Protein AF-A0A812KPC7-F1 (afdb_monomer)

Radius of gyration: 20.03 Å; Cα contacts (8 Å, |Δi|>4): 139; chains: 1; bounding box: 56×41×48 Å

Solvent-accessible surface area (backbone atoms only — not comparable to full-atom values): 9304 Å² total; per-residue (Å²): 137,84,85,84,69,85,77,72,77,84,73,72,79,75,63,87,73,66,75,51,83,83,71,68,75,53,58,60,81,48,76,40,66,48,79,40,42,27,56,45,68,81,35,67,67,56,50,51,46,54,54,48,45,52,60,53,24,45,86,30,44,75,42,75,49,75,43,73,35,29,23,89,50,65,84,40,69,61,69,77,78,46,60,67,71,58,33,41,74,69,65,49,38,41,86,38,57,67,67,62,53,47,52,53,51,50,53,51,49,50,55,44,52,60,48,51,68,34,69,74,44,38,54,50,41,49,55,46,53,55,50,48,37,73,76,39,60,79,72,40,69,72,58,65,56,50,58,56,52,54,52,51,66,72,75,107

Mean predicted aligned error: 10.65 Å

Organism: Symbiodinium pilosum (NCBI:txid2952)

Nearest PDB structures (foldseek):
  5i9i-assembly2_B  TM=6.664E-01  e=1.177E-01  Homo sapiens
  1xtj-assembly1_A  TM=4.774E-01  e=4.641E+00  Homo sapiens
  8enk-assembly1_A  TM=4.711E-01  e=7.704E+00  Homo sapiens

Structure (mmCIF, N/CA/C/O backbone):
data_AF-A0A812KPC7-F1
#
_entry.id   AF-A0A812KPC7-F1
#
loop_
_atom_site.group_PDB
_atom_site.id
_atom_site.type_symbol
_atom_site.label_atom_id
_atom_site.label_alt_id
_atom_site.label_comp_id
_atom_site.label_asym_id
_atom_site.label_entity_id
_atom_site.label_seq_id
_atom_site.pdbx_PDB_ins_code
_atom_site.Cartn_x
_atom_site.Cartn_y
_atom_site.Cartn_z
_atom_site.occupancy
_atom_site.B_iso_or_equiv
_atom_site.auth_seq_id
_atom_site.auth_comp_id
_atom_site.auth_asym_id
_atom_site.auth_atom_id
_atom_site.pdbx_PDB_model_num
ATOM 1 N N . MET A 1 1 ? 35.406 12.659 -21.423 1.00 37.97 1 MET A N 1
ATOM 2 C CA . MET A 1 1 ? 35.943 11.561 -20.591 1.00 37.97 1 MET A CA 1
ATOM 3 C C . MET A 1 1 ? 34.793 10.993 -19.782 1.00 37.97 1 MET A C 1
ATOM 5 O O . MET A 1 1 ? 34.253 11.721 -18.962 1.00 37.97 1 MET A O 1
ATOM 9 N N . ALA A 1 2 ? 34.361 9.764 -20.064 1.00 37.41 2 ALA A N 1
ATOM 10 C CA . ALA A 1 2 ? 33.345 9.081 -19.269 1.00 37.41 2 ALA A CA 1
ATOM 11 C C . ALA A 1 2 ? 34.052 8.270 -18.177 1.00 37.41 2 ALA A C 1
ATOM 13 O O . ALA A 1 2 ? 34.879 7.414 -18.486 1.00 37.41 2 ALA A O 1
ATOM 14 N N . VAL A 1 3 ? 33.758 8.570 -16.914 1.00 33.12 3 VAL A N 1
ATOM 15 C CA . VAL A 1 3 ? 34.205 7.767 -15.774 1.00 33.12 3 VAL A CA 1
ATOM 16 C C . VAL A 1 3 ? 33.237 6.593 -15.661 1.00 33.12 3 VAL A C 1
ATOM 18 O O . VAL A 1 3 ? 32.154 6.723 -15.099 1.00 33.12 3 VAL A O 1
ATOM 21 N N . CYS A 1 4 ? 33.602 5.460 -16.260 1.00 33.81 4 CYS A N 1
ATOM 22 C CA . CYS A 1 4 ? 32.954 4.177 -16.005 1.00 33.81 4 CYS A CA 1
ATOM 23 C C . CYS A 1 4 ? 33.536 3.651 -14.687 1.00 33.81 4 CYS A C 1
ATOM 25 O O . CYS A 1 4 ? 34.569 2.989 -14.677 1.00 33.81 4 CYS A O 1
ATOM 27 N N . GLY A 1 5 ? 32.955 4.069 -13.563 1.00 37.06 5 GLY A N 1
ATOM 28 C CA . GLY A 1 5 ? 33.271 3.485 -12.265 1.00 37.06 5 GLY A CA 1
ATOM 29 C C . GLY A 1 5 ? 32.482 2.194 -12.103 1.00 37.06 5 GLY A C 1
ATOM 30 O O . GLY A 1 5 ? 31.258 2.217 -12.228 1.00 37.06 5 GLY A O 1
ATOM 31 N N . ASP A 1 6 ? 33.167 1.086 -11.832 1.00 37.28 6 ASP A N 1
ATOM 32 C CA . ASP A 1 6 ? 32.538 -0.173 -11.446 1.00 37.28 6 ASP A CA 1
ATOM 33 C C . ASP A 1 6 ? 31.732 0.049 -10.159 1.00 37.28 6 ASP A C 1
ATOM 35 O O . ASP A 1 6 ? 32.275 0.096 -9.052 1.00 37.28 6 ASP A O 1
ATOM 39 N N . ILE A 1 7 ? 30.415 0.224 -10.295 1.00 42.31 7 ILE A N 1
ATOM 40 C CA . ILE A 1 7 ? 29.505 0.232 -9.152 1.00 42.31 7 ILE A CA 1
ATOM 41 C C . ILE A 1 7 ? 29.445 -1.209 -8.657 1.00 42.31 7 ILE A C 1
ATOM 43 O O . ILE A 1 7 ? 28.694 -2.037 -9.176 1.00 42.31 7 ILE A O 1
ATOM 47 N N . ALA A 1 8 ? 30.273 -1.525 -7.661 1.00 39.28 8 ALA A N 1
ATOM 48 C CA . ALA A 1 8 ? 30.152 -2.774 -6.931 1.00 39.28 8 ALA A CA 1
ATOM 49 C C . ALA A 1 8 ? 28.699 -2.903 -6.434 1.00 39.28 8 ALA A C 1
ATOM 51 O O . ALA A 1 8 ? 28.160 -1.936 -5.884 1.00 39.28 8 ALA A O 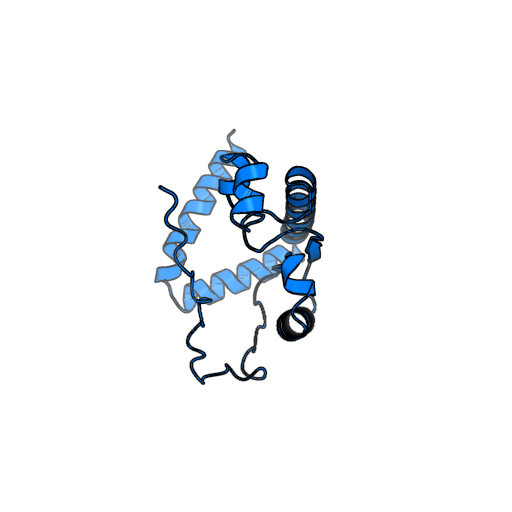1
ATOM 52 N N . PRO A 1 9 ? 28.035 -4.059 -6.623 1.00 47.66 9 PRO A N 1
ATOM 53 C CA . PRO A 1 9 ? 26.666 -4.231 -6.169 1.00 47.66 9 PRO A CA 1
ATOM 54 C C . PRO A 1 9 ? 26.613 -3.949 -4.672 1.00 47.66 9 PRO A C 1
ATOM 56 O O . PRO A 1 9 ? 27.412 -4.499 -3.908 1.00 47.66 9 PRO A O 1
ATOM 59 N N . PHE A 1 10 ? 25.680 -3.087 -4.267 1.00 36.94 10 PHE A N 1
ATOM 60 C CA . PHE A 1 10 ? 25.416 -2.781 -2.868 1.00 36.94 10 PHE A CA 1
ATOM 61 C C . PHE A 1 10 ? 25.049 -4.085 -2.150 1.00 36.94 10 PHE A C 1
ATOM 63 O O . PHE A 1 10 ? 23.907 -4.547 -2.178 1.00 36.94 10 PHE A O 1
ATOM 70 N N . ARG A 1 11 ? 26.045 -4.739 -1.547 1.00 38.09 11 ARG A N 1
ATOM 71 C CA . ARG A 1 11 ? 25.831 -5.887 -0.674 1.00 38.09 11 ARG A CA 1
ATOM 72 C C . ARG A 1 11 ? 25.315 -5.318 0.627 1.00 38.09 11 ARG A C 1
ATOM 74 O O . ARG A 1 11 ? 26.097 -4.878 1.465 1.00 38.09 11 ARG A O 1
ATOM 81 N N . HIS A 1 12 ? 23.993 -5.313 0.769 1.00 38.78 12 HIS A N 1
ATOM 82 C CA . HIS A 1 12 ? 23.365 -5.052 2.052 1.00 38.78 12 HI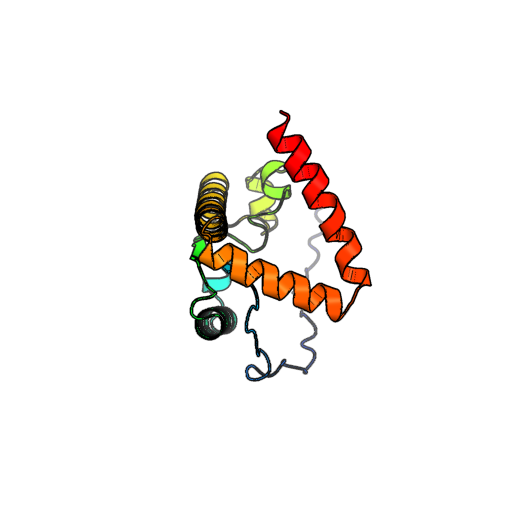S A CA 1
ATOM 83 C C . HIS A 1 12 ? 24.055 -5.964 3.076 1.00 38.78 12 HIS A C 1
ATOM 85 O O . HIS A 1 12 ? 24.085 -7.181 2.850 1.00 38.78 12 HIS A O 1
ATOM 91 N N . PRO A 1 13 ? 24.667 -5.432 4.149 1.00 44.19 13 PRO A N 1
ATOM 92 C CA . PRO A 1 13 ? 25.200 -6.272 5.202 1.00 44.19 13 PRO A CA 1
ATOM 93 C C . PRO A 1 13 ? 24.004 -7.024 5.765 1.00 44.19 13 PRO A C 1
ATOM 95 O O . PRO A 1 13 ? 23.161 -6.457 6.460 1.00 44.19 13 PRO A O 1
ATOM 98 N N . THR A 1 14 ? 23.875 -8.292 5.391 1.00 47.12 14 THR A N 1
ATOM 99 C CA . THR A 1 14 ? 22.918 -9.200 5.999 1.00 47.12 14 THR A CA 1
ATOM 100 C C . THR A 1 14 ? 23.371 -9.360 7.441 1.00 47.12 14 THR A C 1
ATOM 102 O O . THR A 1 14 ? 24.166 -10.250 7.753 1.00 47.12 14 THR A O 1
ATOM 105 N N . ARG A 1 15 ? 22.921 -8.462 8.329 1.00 46.81 15 ARG A N 1
ATOM 106 C CA . ARG A 1 15 ? 22.878 -8.753 9.759 1.00 46.81 15 ARG A CA 1
ATOM 107 C C . ARG A 1 15 ? 22.202 -10.115 9.862 1.00 46.81 15 ARG A C 1
ATOM 109 O O . ARG A 1 15 ? 21.073 -10.289 9.417 1.00 46.81 15 ARG A O 1
ATOM 116 N N . LYS A 1 16 ? 22.932 -11.087 10.406 1.00 46.12 16 LYS A N 1
ATOM 117 C CA . LYS A 1 16 ? 22.482 -12.462 10.669 1.00 46.12 16 LYS A CA 1
ATOM 118 C C . LYS A 1 16 ? 21.341 -12.546 11.690 1.00 46.12 16 LYS A C 1
ATOM 120 O O . LYS A 1 16 ? 20.962 -13.641 12.082 1.00 46.12 16 LYS A O 1
ATOM 125 N N . GLU A 1 17 ? 20.768 -11.423 12.095 1.00 45.69 17 GLU A N 1
ATOM 126 C CA . GLU A 1 17 ? 19.461 -11.372 12.729 1.00 45.69 17 GLU A CA 1
ATOM 127 C C . GLU A 1 17 ? 18.419 -11.399 11.614 1.00 45.69 17 GLU A C 1
ATOM 129 O O . GLU A 1 17 ? 17.777 -10.404 11.283 1.00 45.69 17 GLU A O 1
ATOM 134 N N . SER A 1 18 ? 18.282 -12.561 10.972 1.00 48.97 18 SER A N 1
ATOM 135 C CA . SER A 1 18 ? 17.037 -12.856 10.282 1.00 48.97 18 SER A CA 1
ATOM 136 C C . SER A 1 18 ? 15.959 -12.821 11.359 1.00 48.97 18 SER A C 1
ATOM 138 O O . SER A 1 18 ? 15.857 -13.787 12.119 1.00 48.97 18 SER A O 1
ATOM 140 N N . LEU A 1 19 ? 15.220 -11.710 11.466 1.00 48.03 19 LEU A N 1
ATOM 141 C CA . LEU A 1 19 ? 13.977 -11.653 12.235 1.00 48.03 19 LEU A CA 1
ATOM 142 C C . LEU A 1 19 ? 13.233 -12.943 11.928 1.00 48.03 19 LEU A C 1
ATOM 144 O O . LEU A 1 19 ? 12.959 -13.235 10.750 1.00 48.03 19 LEU A O 1
ATOM 148 N N . ARG A 1 20 ? 13.047 -13.786 12.946 1.00 51.19 20 ARG A N 1
ATOM 149 C CA . ARG A 1 20 ? 12.476 -15.097 12.682 1.00 51.19 20 ARG A CA 1
ATOM 150 C C . ARG A 1 20 ? 11.080 -14.847 12.163 1.00 51.19 20 ARG A C 1
ATOM 152 O O . ARG A 1 20 ? 10.334 -14.010 12.652 1.00 51.19 20 ARG A O 1
ATOM 159 N N . LEU A 1 21 ? 10.716 -15.567 11.118 1.00 49.34 21 LEU A N 1
ATOM 160 C CA . LEU A 1 21 ? 9.426 -15.387 10.470 1.00 49.34 21 LEU A CA 1
ATOM 161 C C . LEU A 1 21 ? 8.237 -15.716 11.385 1.00 49.34 21 LEU A C 1
ATOM 163 O O . LEU A 1 21 ? 7.100 -15.407 11.025 1.00 49.34 21 LEU A O 1
ATOM 167 N N . GLU A 1 22 ? 8.500 -16.376 12.512 1.00 53.50 22 GLU A N 1
ATOM 168 C CA . GLU A 1 22 ? 7.567 -16.610 13.611 1.00 53.50 22 GLU A CA 1
ATOM 169 C C . GLU A 1 22 ? 7.392 -15.387 14.540 1.00 53.50 22 GLU A C 1
ATOM 171 O O . GLU A 1 22 ? 6.376 -15.300 15.220 1.00 53.50 22 GLU A O 1
ATOM 176 N N . GLU A 1 23 ? 8.326 -14.429 14.537 1.00 57.03 23 GLU A N 1
ATOM 177 C CA . GLU A 1 23 ? 8.309 -13.200 15.355 1.00 57.03 23 GLU A CA 1
ATOM 178 C C . GLU A 1 23 ? 7.514 -12.061 14.705 1.00 57.03 23 GLU A C 1
ATOM 180 O O . GLU A 1 23 ? 7.189 -11.077 15.364 1.00 57.03 23 GLU A O 1
ATOM 185 N N . LEU A 1 24 ? 7.140 -12.189 13.426 1.00 58.03 24 LEU A N 1
ATOM 186 C CA . LEU A 1 24 ? 6.166 -11.293 12.800 1.00 58.03 24 LEU A CA 1
ATOM 187 C C . LEU A 1 24 ? 4.761 -11.639 13.314 1.00 58.03 24 LEU A C 1
ATOM 189 O O . LEU A 1 24 ? 3.899 -12.102 12.562 1.00 58.03 24 LE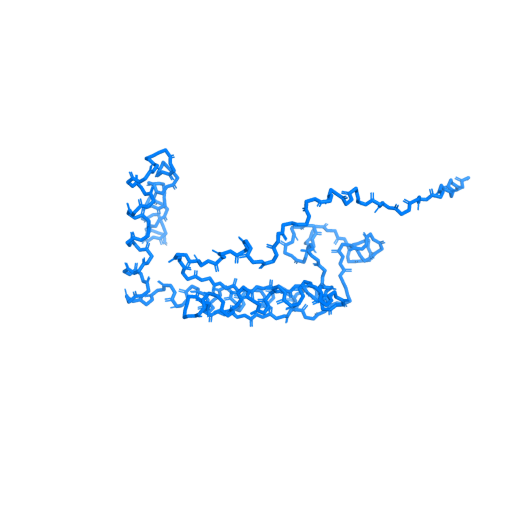U A O 1
ATOM 193 N N . SER A 1 25 ? 4.508 -11.390 14.599 1.00 64.81 25 SER A N 1
ATOM 194 C CA . SER A 1 25 ? 3.178 -11.379 15.207 1.00 64.81 25 SER A CA 1
ATOM 195 C C . SER A 1 25 ? 2.409 -10.128 14.773 1.00 64.81 25 SER A C 1
ATOM 197 O O . SER A 1 25 ? 1.856 -9.403 15.598 1.00 64.81 25 SER A O 1
ATOM 199 N N . PHE A 1 26 ? 2.401 -9.840 13.469 1.00 71.38 26 PHE A N 1
ATOM 200 C CA . PHE A 1 26 ? 1.655 -8.719 12.927 1.00 71.38 26 PHE A CA 1
ATOM 201 C C . PHE A 1 26 ? 0.167 -9.052 12.996 1.00 71.38 26 PHE A C 1
ATOM 203 O O . PHE A 1 26 ? -0.383 -9.743 12.136 1.00 71.38 26 PHE A O 1
ATOM 210 N N . LYS A 1 27 ? -0.463 -8.580 14.066 1.00 80.19 27 LYS A N 1
ATOM 211 C CA . LYS A 1 27 ? -1.907 -8.531 14.239 1.00 80.19 27 LYS A CA 1
ATOM 212 C C . LYS A 1 27 ? -2.264 -7.051 14.245 1.00 80.19 27 LYS A C 1
ATOM 214 O O . LYS A 1 27 ? -2.105 -6.415 15.285 1.00 80.19 27 LYS A O 1
ATOM 219 N N . PRO A 1 28 ? -2.627 -6.479 13.086 1.00 80.38 28 PRO A N 1
ATOM 220 C CA . PRO A 1 28 ? -2.997 -5.080 13.042 1.00 80.38 28 PRO A CA 1
ATOM 221 C C . PRO A 1 28 ? -4.197 -4.890 13.968 1.00 80.38 28 PRO A C 1
ATOM 223 O O . PRO A 1 28 ? -5.164 -5.649 13.900 1.00 80.38 28 PRO A O 1
ATOM 226 N N . GLN A 1 29 ? -4.080 -3.932 14.882 1.00 80.50 29 GLN A N 1
ATOM 227 C CA . GLN A 1 29 ? -5.159 -3.609 15.811 1.00 80.50 29 GLN A CA 1
ATOM 228 C C . GLN A 1 29 ? -6.267 -2.833 15.090 1.00 80.50 29 GLN A C 1
ATOM 230 O O . GLN A 1 29 ? -7.440 -3.017 15.386 1.00 80.50 29 GLN A O 1
ATOM 235 N N . ILE A 1 30 ? -5.887 -2.044 14.083 1.00 82.81 30 ILE A N 1
ATOM 236 C CA . ILE A 1 30 ? -6.795 -1.304 13.209 1.00 82.81 30 ILE A CA 1
ATOM 237 C C . ILE A 1 30 ? -6.959 -1.989 11.843 1.00 82.81 30 ILE A C 1
ATOM 239 O O . ILE A 1 30 ? -6.072 -2.734 11.412 1.00 82.81 30 ILE A O 1
ATOM 243 N N . PRO A 1 31 ? -8.045 -1.704 11.112 1.00 87.75 31 PRO A N 1
ATOM 244 C CA . PRO A 1 31 ? -8.210 -2.161 9.744 1.00 87.75 31 PRO A CA 1
ATOM 245 C C . PRO A 1 31 ? -7.127 -1.597 8.813 1.00 87.75 31 PRO A C 1
ATOM 247 O O . PRO A 1 31 ? -6.783 -0.419 8.871 1.00 87.75 31 PRO A O 1
ATOM 250 N N . VAL A 1 32 ? -6.610 -2.431 7.911 1.00 90.19 32 VAL A N 1
ATOM 251 C CA . VAL A 1 32 ? -5.507 -2.101 6.998 1.00 90.19 32 VAL A CA 1
ATOM 252 C C . VAL A 1 32 ? -5.811 -2.497 5.557 1.00 90.19 32 VAL A C 1
ATOM 254 O O . VAL A 1 32 ? -6.517 -3.473 5.285 1.00 90.19 32 VAL A O 1
ATOM 257 N N . ALA A 1 33 ? -5.191 -1.786 4.617 1.00 92.44 33 ALA A N 1
ATOM 258 C CA . ALA A 1 33 ? -5.049 -2.227 3.236 1.00 92.44 33 ALA A CA 1
ATOM 259 C C . ALA A 1 33 ? -3.591 -2.611 2.953 1.00 92.44 33 ALA A C 1
ATOM 261 O O . ALA A 1 33 ? -2.664 -1.879 3.291 1.00 92.44 33 ALA A O 1
ATOM 262 N N . LEU A 1 34 ? -3.381 -3.761 2.316 1.00 92.06 34 LEU A N 1
ATOM 263 C CA . LEU A 1 34 ? -2.060 -4.242 1.921 1.00 92.06 34 LEU A CA 1
ATOM 264 C C . LEU A 1 34 ? -1.835 -3.968 0.436 1.00 92.06 34 LEU A C 1
ATOM 266 O O . LEU A 1 34 ? -2.528 -4.514 -0.420 1.00 92.06 34 LEU A O 1
ATOM 270 N N . MET A 1 35 ? -0.832 -3.160 0.119 1.00 93.50 35 MET A N 1
ATOM 271 C CA . MET A 1 35 ? -0.417 -2.890 -1.256 1.00 93.50 35 MET A CA 1
ATOM 272 C C . MET A 1 35 ? 0.980 -3.454 -1.483 1.00 93.50 35 MET A C 1
ATOM 274 O O . MET A 1 35 ? 1.878 -3.241 -0.671 1.00 93.50 35 MET A O 1
ATOM 278 N N . VAL A 1 36 ? 1.165 -4.192 -2.576 1.00 93.12 36 VAL A N 1
ATOM 279 C CA . VAL A 1 36 ? 2.445 -4.828 -2.910 1.00 93.12 36 VAL A CA 1
ATOM 280 C C . VAL A 1 36 ? 2.934 -4.391 -4.278 1.00 93.12 36 VAL A C 1
ATOM 282 O O . VAL A 1 36 ? 2.193 -4.457 -5.261 1.00 93.12 36 VAL A O 1
ATOM 285 N N . SER A 1 37 ? 4.211 -4.010 -4.313 1.00 94.25 37 SER A N 1
ATOM 286 C CA . SER A 1 37 ? 4.941 -3.666 -5.531 1.00 94.25 37 SER A CA 1
ATOM 287 C C . SER A 1 37 ? 4.943 -4.802 -6.547 1.00 94.25 37 SER A C 1
ATOM 289 O O . SER A 1 37 ? 5.140 -5.959 -6.168 1.00 94.25 37 SER A O 1
ATOM 291 N N . GLY A 1 38 ? 4.867 -4.463 -7.831 1.00 92.88 38 GLY A N 1
ATOM 292 C CA . GLY A 1 38 ? 5.153 -5.383 -8.931 1.00 92.88 38 GLY A CA 1
ATOM 293 C C . GLY A 1 38 ? 6.550 -5.994 -8.830 1.00 92.88 38 GLY A C 1
ATOM 294 O O . GLY A 1 38 ? 6.729 -7.197 -9.006 1.00 92.88 38 GLY A O 1
ATOM 295 N N . GLU A 1 39 ? 7.531 -5.172 -8.469 1.00 92.38 39 GLU A N 1
ATOM 296 C CA . GLU A 1 39 ? 8.923 -5.564 -8.234 1.00 92.38 39 GLU A CA 1
ATOM 297 C C . GLU A 1 39 ? 9.042 -6.707 -7.220 1.00 92.38 39 GLU A C 1
ATOM 299 O O . GLU A 1 39 ? 9.795 -7.656 -7.425 1.00 92.38 39 GLU A O 1
ATOM 304 N N . TRP A 1 40 ? 8.244 -6.672 -6.150 1.00 89.62 40 TRP A N 1
ATOM 305 C CA . TRP A 1 40 ? 8.312 -7.661 -5.074 1.00 89.62 40 TRP A CA 1
ATOM 306 C C . TRP A 1 40 ? 7.774 -9.032 -5.476 1.00 89.62 40 TRP A C 1
ATOM 308 O O . TRP A 1 40 ? 8.083 -10.026 -4.814 1.00 89.62 40 TRP A O 1
ATOM 318 N N . HIS A 1 41 ? 7.039 -9.121 -6.586 1.00 83.56 41 HIS A N 1
ATOM 319 C CA . HIS A 1 41 ? 6.560 -10.392 -7.121 1.00 83.56 41 HIS A CA 1
ATOM 320 C C . HIS A 1 41 ? 7.701 -11.360 -7.448 1.00 83.56 41 HIS A C 1
ATOM 322 O O . HIS A 1 41 ? 7.555 -12.570 -7.270 1.00 83.56 41 HIS A O 1
ATOM 328 N N . GLY A 1 42 ? 8.854 -10.827 -7.869 1.00 83.31 42 GLY A N 1
ATOM 329 C CA . GLY A 1 42 ? 10.059 -11.603 -8.164 1.00 83.31 42 GLY A CA 1
ATOM 330 C C . GLY A 1 42 ? 10.784 -12.149 -6.929 1.00 83.31 42 GLY A C 1
ATOM 331 O O . GLY A 1 42 ? 11.743 -12.899 -7.080 1.00 83.31 42 GLY A O 1
ATOM 332 N N . TYR A 1 43 ? 10.336 -11.810 -5.713 1.00 87.06 43 TYR A N 1
ATOM 333 C CA . TYR A 1 43 ? 10.999 -12.162 -4.458 1.00 87.06 43 TYR A CA 1
ATOM 334 C C . TYR A 1 43 ? 10.113 -13.113 -3.633 1.00 87.06 43 TYR A C 1
ATOM 336 O O . TYR A 1 43 ? 9.262 -12.663 -2.856 1.00 87.06 43 TYR A O 1
ATOM 344 N N . PRO A 1 44 ? 10.312 -14.446 -3.733 1.00 86.00 44 PRO A N 1
ATOM 345 C CA . PRO A 1 44 ? 9.440 -15.436 -3.096 1.00 86.00 44 PRO A CA 1
ATOM 346 C C . PRO A 1 44 ? 9.296 -15.259 -1.584 1.00 86.00 44 PRO A C 1
ATOM 348 O O . PRO A 1 44 ? 8.221 -15.499 -1.033 1.00 86.00 44 PRO A O 1
ATOM 351 N N . LEU A 1 45 ? 10.367 -14.821 -0.912 1.00 83.62 45 LEU A N 1
ATOM 352 C CA . LEU A 1 45 ? 10.357 -14.555 0.524 1.00 83.62 45 LEU A CA 1
ATOM 353 C C . LEU A 1 45 ? 9.408 -13.400 0.870 1.00 83.62 45 LEU A C 1
ATOM 355 O O . LEU A 1 45 ? 8.577 -13.552 1.759 1.00 83.62 45 LEU A O 1
ATOM 359 N N . ILE A 1 46 ? 9.465 -12.292 0.125 1.00 85.19 46 ILE A N 1
ATOM 360 C CA . ILE A 1 46 ? 8.578 -11.140 0.334 1.00 85.19 46 ILE A CA 1
ATOM 361 C C . ILE A 1 46 ? 7.128 -11.557 0.085 1.00 85.19 46 ILE A C 1
ATOM 363 O O . ILE A 1 46 ? 6.280 -11.364 0.951 1.00 85.19 46 ILE A O 1
ATOM 367 N N . MET A 1 47 ? 6.850 -12.242 -1.027 1.00 86.69 47 MET A N 1
ATOM 368 C CA . MET A 1 47 ? 5.493 -12.704 -1.344 1.00 86.69 47 MET A CA 1
ATOM 369 C C . MET A 1 47 ? 4.943 -13.693 -0.311 1.00 86.69 47 MET A C 1
ATOM 371 O O . MET A 1 47 ? 3.758 -13.643 0.039 1.00 86.69 47 MET A O 1
ATOM 375 N N . ARG A 1 48 ? 5.785 -14.592 0.214 1.00 86.06 48 ARG A N 1
ATOM 376 C CA . ARG A 1 48 ? 5.415 -15.477 1.326 1.00 86.06 48 ARG A CA 1
ATOM 377 C C . ARG A 1 48 ? 5.062 -14.661 2.570 1.00 86.06 48 ARG A C 1
ATOM 379 O O . ARG A 1 48 ? 4.066 -14.977 3.221 1.00 86.06 48 ARG A O 1
ATOM 386 N N . ASN A 1 49 ? 5.827 -13.616 2.867 1.00 84.38 49 ASN A N 1
ATOM 387 C CA . ASN A 1 49 ? 5.623 -12.765 4.036 1.00 84.38 49 ASN A CA 1
ATOM 388 C C . ASN A 1 49 ? 4.355 -11.926 3.903 1.00 84.38 49 ASN A C 1
ATOM 390 O O . ASN A 1 49 ? 3.536 -11.947 4.814 1.00 84.38 49 ASN A O 1
ATOM 394 N N . THR A 1 50 ? 4.102 -11.310 2.74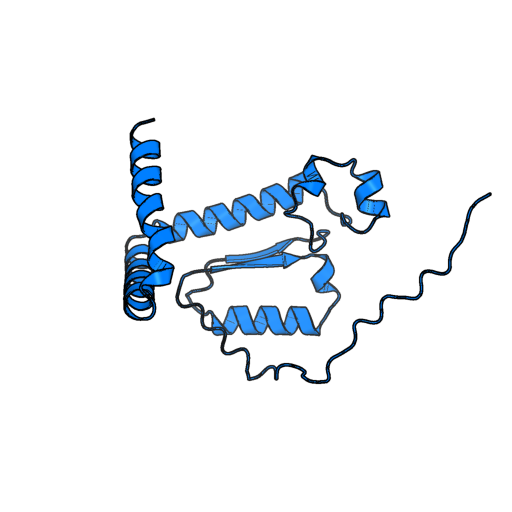8 1.00 87.19 50 THR A N 1
ATOM 395 C CA . THR A 1 50 ? 2.835 -10.618 2.475 1.00 87.19 50 THR A CA 1
ATOM 396 C C . THR A 1 50 ? 1.643 -11.550 2.677 1.00 87.19 50 THR A C 1
ATOM 398 O O . THR A 1 50 ? 0.661 -11.176 3.312 1.00 87.19 50 THR A O 1
ATOM 401 N N . ARG A 1 51 ? 1.708 -12.794 2.179 1.00 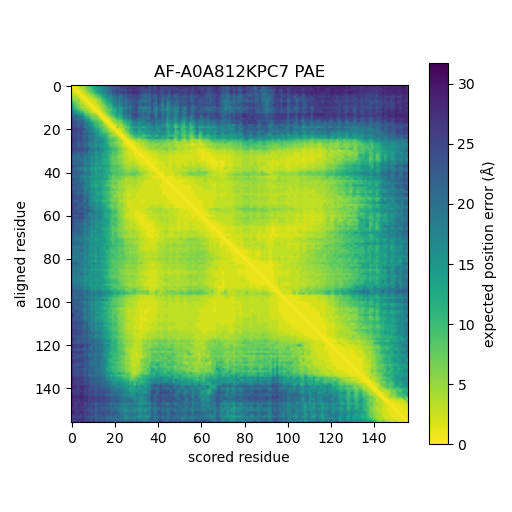88.81 51 ARG A N 1
ATOM 402 C CA . ARG A 1 51 ? 0.619 -13.767 2.376 1.00 88.81 51 ARG A CA 1
ATOM 403 C C . ARG A 1 51 ? 0.423 -14.116 3.851 1.00 88.81 51 ARG A C 1
ATOM 405 O O . ARG A 1 51 ? -0.721 -14.287 4.267 1.00 88.81 51 ARG A O 1
ATOM 412 N N . LYS A 1 52 ? 1.505 -14.233 4.628 1.00 86.00 52 LYS A N 1
ATOM 413 C CA . LYS A 1 52 ? 1.433 -14.442 6.082 1.00 86.00 52 LYS A CA 1
ATOM 414 C C . LYS A 1 52 ? 0.794 -13.243 6.780 1.00 86.00 52 LYS A C 1
ATOM 416 O O . LYS A 1 52 ? -0.165 -13.448 7.509 1.00 86.00 52 LYS A O 1
ATOM 421 N N . VAL A 1 53 ? 1.254 -12.028 6.485 1.00 86.69 53 VAL A N 1
ATOM 422 C CA . VAL A 1 53 ? 0.703 -10.766 7.005 1.00 86.69 53 VAL A CA 1
ATOM 423 C C . VAL A 1 53 ? -0.790 -10.662 6.694 1.00 86.69 53 VAL A C 1
ATOM 425 O O . VAL A 1 53 ? -1.588 -10.453 7.598 1.00 86.69 53 VAL A O 1
ATOM 428 N N . ARG A 1 54 ? -1.197 -10.931 5.447 1.00 89.38 54 ARG A N 1
ATOM 429 C CA . ARG A 1 54 ? -2.613 -10.949 5.044 1.00 89.38 54 ARG A CA 1
ATOM 430 C C . ARG A 1 54 ? -3.436 -11.954 5.852 1.00 89.38 54 ARG A C 1
ATOM 432 O O . ARG A 1 54 ? -4.547 -11.646 6.259 1.00 89.38 54 ARG A O 1
ATOM 439 N N . ARG A 1 55 ? -2.914 -13.169 6.063 1.00 88.62 55 ARG A N 1
ATOM 440 C CA . ARG A 1 55 ? -3.597 -14.206 6.858 1.00 88.62 55 ARG A CA 1
ATOM 441 C C . ARG A 1 55 ? -3.685 -13.824 8.336 1.00 88.62 55 ARG A C 1
ATOM 443 O O . ARG A 1 55 ? -4.728 -14.044 8.933 1.00 88.62 55 ARG A O 1
ATOM 450 N N . ALA A 1 56 ? -2.615 -13.266 8.898 1.00 86.31 56 ALA A N 1
ATOM 451 C CA . ALA A 1 56 ? -2.554 -12.843 10.294 1.00 86.31 56 ALA A CA 1
ATOM 452 C C . ALA A 1 56 ? -3.476 -11.648 10.580 1.00 86.31 56 ALA A C 1
ATOM 454 O O . ALA A 1 56 ? -4.091 -11.594 11.639 1.00 86.31 56 ALA A O 1
ATOM 455 N N . ALA A 1 57 ? -3.628 -10.747 9.608 1.00 87.50 57 ALA A N 1
ATOM 456 C CA . ALA A 1 57 ? -4.567 -9.637 9.677 1.00 87.50 57 ALA A CA 1
ATOM 457 C C . ALA A 1 57 ? -6.040 -10.081 9.660 1.00 87.50 57 ALA A C 1
ATOM 459 O O . ALA A 1 57 ? -6.888 -9.392 10.216 1.00 87.50 57 ALA A O 1
ATOM 460 N N . GLY A 1 58 ? -6.366 -11.235 9.069 1.00 88.31 58 GLY A N 1
ATOM 461 C CA . GLY A 1 58 ? -7.725 -11.778 9.093 1.00 88.31 58 GLY A CA 1
ATOM 462 C C . GLY A 1 58 ? -8.758 -10.781 8.558 1.00 88.31 58 GLY A C 1
ATOM 463 O O . GLY A 1 58 ? -8.588 -10.237 7.468 1.00 88.31 58 GLY A O 1
ATOM 464 N N . THR A 1 59 ? -9.811 -10.526 9.337 1.00 87.50 59 THR A N 1
ATOM 465 C CA . THR A 1 59 ? -10.878 -9.567 8.999 1.00 87.50 59 THR A CA 1
ATOM 466 C C . THR A 1 59 ? -10.431 -8.106 9.043 1.00 87.50 59 THR A C 1
ATOM 468 O O . THR A 1 59 ? -11.115 -7.259 8.478 1.00 87.50 59 THR A O 1
ATOM 471 N N . GLN A 1 60 ? -9.285 -7.805 9.661 1.00 87.19 60 GLN A N 1
ATOM 472 C CA . GLN A 1 60 ? -8.711 -6.458 9.674 1.00 87.19 60 GLN A CA 1
ATOM 473 C C . GLN A 1 60 ? -8.032 -6.112 8.339 1.00 87.19 60 GLN A C 1
ATOM 475 O O . GLN A 1 60 ? -7.790 -4.946 8.060 1.00 87.19 60 GLN A O 1
ATOM 480 N N . CYS A 1 61 ? -7.732 -7.086 7.469 1.00 91.31 61 CYS A N 1
ATOM 481 C CA . CYS A 1 61 ? -7.256 -6.788 6.117 1.00 91.31 61 CYS A CA 1
ATOM 482 C C . CYS A 1 61 ? -8.441 -6.524 5.182 1.00 91.31 61 CYS A C 1
ATOM 484 O O . CYS A 1 61 ? -9.025 -7.453 4.625 1.00 91.31 61 CYS A O 1
ATOM 486 N N . LEU A 1 62 ? -8.772 -5.248 4.994 1.00 89.50 62 LEU A N 1
ATOM 487 C CA . LEU A 1 62 ? -9.928 -4.813 4.204 1.00 89.50 62 LEU A CA 1
ATOM 488 C C . LEU A 1 62 ? -9.686 -4.897 2.696 1.00 89.50 62 LEU A C 1
ATOM 490 O O . LEU A 1 62 ? -10.608 -5.138 1.921 1.00 89.50 62 LEU A O 1
ATOM 4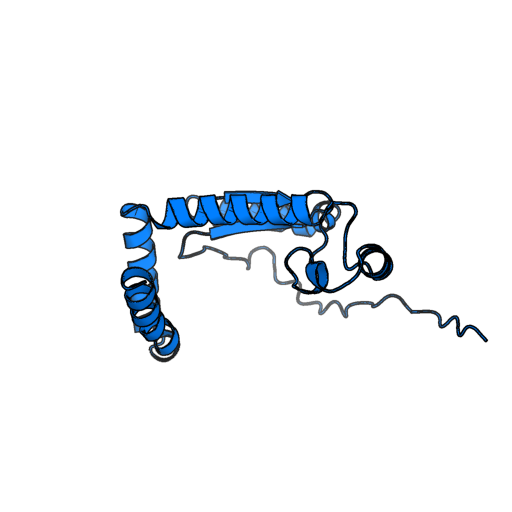94 N N . ALA A 1 63 ? -8.438 -4.703 2.278 1.00 89.19 63 ALA A N 1
ATOM 495 C CA . ALA A 1 63 ? -8.031 -4.806 0.887 1.00 89.19 63 ALA A CA 1
ATOM 496 C C . ALA A 1 63 ? -6.611 -5.363 0.787 1.00 89.19 63 ALA A C 1
ATOM 498 O O . ALA A 1 63 ? -5.756 -5.092 1.630 1.00 89.19 63 ALA A O 1
ATOM 499 N N . ALA A 1 64 ? -6.347 -6.129 -0.268 1.00 90.06 64 ALA A N 1
ATOM 500 C CA . ALA A 1 64 ? -5.008 -6.579 -0.610 1.00 90.06 64 ALA A CA 1
ATOM 501 C C . ALA A 1 64 ? -4.828 -6.532 -2.128 1.00 90.06 64 ALA A C 1
ATOM 503 O O . ALA A 1 64 ? -5.553 -7.215 -2.852 1.00 90.06 64 ALA A O 1
ATOM 504 N N . VAL A 1 65 ? -3.858 -5.758 -2.607 1.00 91.75 65 VAL A N 1
ATOM 505 C CA . VAL A 1 65 ? -3.595 -5.588 -4.038 1.00 91.75 65 VAL A CA 1
ATOM 506 C C . VAL A 1 65 ? -2.122 -5.791 -4.357 1.00 91.75 65 VAL A C 1
ATOM 508 O O . VAL A 1 65 ? -1.227 -5.472 -3.575 1.00 91.75 65 VAL A O 1
ATOM 511 N N . HIS A 1 66 ? -1.888 -6.306 -5.553 1.00 91.88 66 HIS A N 1
ATOM 512 C CA . HIS A 1 66 ? -0.593 -6.318 -6.205 1.00 91.88 66 HIS A CA 1
ATOM 513 C C . HIS A 1 66 ? -0.658 -5.355 -7.389 1.00 91.88 66 HIS A C 1
ATOM 515 O O . HIS A 1 66 ? -1.587 -5.455 -8.192 1.00 91.88 66 HIS A O 1
ATOM 521 N N . ILE A 1 67 ? 0.297 -4.432 -7.485 1.00 93.88 67 ILE A N 1
ATOM 522 C CA . ILE A 1 67 ? 0.321 -3.389 -8.516 1.00 93.88 67 ILE A CA 1
ATOM 523 C C . ILE A 1 67 ? 1.372 -3.784 -9.566 1.00 93.88 67 ILE A C 1
ATOM 525 O O . ILE A 1 67 ? 2.562 -3.555 -9.366 1.00 93.88 67 ILE A O 1
ATOM 529 N N . PRO A 1 68 ? 0.984 -4.454 -10.666 1.00 91.31 68 PRO A N 1
ATOM 530 C CA . PRO A 1 68 ? 1.939 -4.997 -11.623 1.00 91.31 68 PRO A CA 1
ATOM 531 C C . PRO A 1 68 ? 2.736 -3.888 -12.315 1.00 91.31 68 PRO A C 1
ATOM 533 O O . PRO A 1 68 ? 2.203 -2.846 -12.679 1.00 91.31 68 PRO A O 1
ATOM 536 N N . GLY A 1 69 ? 4.030 -4.133 -12.524 1.00 91.06 69 GLY A N 1
ATOM 537 C CA . GLY A 1 69 ? 4.916 -3.173 -13.179 1.00 91.06 69 GLY A CA 1
ATOM 538 C C . GLY A 1 69 ? 5.294 -1.962 -12.321 1.00 91.06 69 GLY A C 1
ATOM 539 O O . GLY A 1 69 ? 5.997 -1.091 -12.829 1.00 91.06 69 GLY A O 1
ATOM 540 N N . SER A 1 70 ? 4.878 -1.891 -11.054 1.00 94.69 70 SER A N 1
ATOM 541 C CA . SER A 1 70 ? 5.388 -0.903 -10.103 1.00 94.69 70 SER A CA 1
ATOM 542 C C . SER A 1 70 ? 6.718 -1.347 -9.471 1.00 94.69 70 SER A C 1
ATOM 544 O O . SER A 1 70 ? 7.049 -2.533 -9.460 1.00 94.69 70 SER A O 1
ATOM 546 N N . VAL A 1 71 ? 7.488 -0.382 -8.965 1.00 94.44 71 VAL A N 1
ATOM 547 C CA . VAL A 1 71 ? 8.694 -0.568 -8.125 1.00 94.44 71 VAL A CA 1
ATOM 548 C C . VAL A 1 71 ? 8.470 0.133 -6.800 1.00 94.44 71 VAL A C 1
ATOM 550 O O . VAL A 1 71 ? 7.653 1.044 -6.775 1.00 94.44 71 VAL A O 1
ATOM 553 N N . HIS A 1 72 ? 9.178 -0.226 -5.727 1.00 91.25 72 HIS A N 1
ATOM 554 C CA . HIS A 1 72 ? 8.905 0.244 -4.356 1.00 91.25 72 HIS A CA 1
ATOM 555 C C . HIS A 1 72 ? 8.595 1.754 -4.216 1.00 91.25 72 HIS A C 1
ATOM 557 O O . HIS A 1 72 ? 7.746 2.142 -3.419 1.00 91.25 72 HIS A O 1
ATOM 563 N N . THR A 1 73 ? 9.213 2.599 -5.039 1.00 93.69 73 THR A N 1
ATOM 564 C CA . THR A 1 73 ? 9.025 4.057 -5.084 1.00 93.69 73 THR A CA 1
ATOM 565 C C . THR A 1 73 ? 7.779 4.534 -5.851 1.00 93.69 73 THR A C 1
ATOM 567 O O . THR A 1 73 ? 7.664 5.726 -6.127 1.00 93.69 73 THR A O 1
ATOM 570 N N . TRP A 1 74 ? 6.828 3.660 -6.211 1.00 92.69 74 TRP A N 1
ATOM 571 C CA . TRP A 1 74 ? 5.698 4.010 -7.093 1.00 92.69 74 TRP A CA 1
ATOM 572 C C . TRP A 1 74 ? 4.708 5.027 -6.503 1.00 92.69 74 TRP A C 1
ATOM 574 O O . TRP A 1 74 ? 3.970 5.653 -7.261 1.00 92.69 74 TRP A O 1
ATOM 584 N N . ILE A 1 75 ? 4.692 5.201 -5.178 1.00 89.62 75 ILE A N 1
ATOM 585 C CA . ILE A 1 75 ? 3.897 6.222 -4.464 1.00 89.62 75 ILE A CA 1
ATOM 586 C C . ILE A 1 75 ? 4.700 7.484 -4.113 1.00 89.62 75 ILE A C 1
ATOM 588 O O . ILE A 1 75 ? 4.205 8.347 -3.399 1.00 89.62 75 ILE A O 1
ATOM 592 N N . SER A 1 76 ? 5.944 7.597 -4.577 1.00 91.56 76 SER A N 1
ATOM 593 C CA . SER A 1 76 ? 6.789 8.760 -4.297 1.00 91.56 76 SER A CA 1
ATOM 594 C C . SER A 1 76 ? 6.413 9.958 -5.172 1.00 91.56 76 SER A C 1
ATOM 596 O O . SER A 1 76 ? 6.132 9.808 -6.361 1.00 91.56 76 SER A O 1
ATOM 598 N N . GLU A 1 77 ? 6.531 11.164 -4.618 1.00 89.44 77 GLU A N 1
ATOM 599 C CA . GLU A 1 77 ? 6.420 12.437 -5.349 1.00 89.44 77 GLU A CA 1
ATOM 600 C C . GLU A 1 77 ? 7.402 12.533 -6.523 1.00 89.44 77 GLU A C 1
ATOM 602 O O . GLU A 1 77 ? 7.123 13.182 -7.530 1.00 89.44 77 GLU A O 1
ATOM 607 N N . THR A 1 78 ? 8.534 11.826 -6.444 1.00 90.94 78 THR A N 1
ATOM 608 C CA . THR A 1 78 ? 9.512 11.755 -7.539 1.00 90.94 78 THR A CA 1
ATOM 609 C C . THR A 1 78 ? 8.892 11.271 -8.848 1.00 90.94 78 THR A C 1
ATOM 611 O O . THR A 1 78 ? 9.344 11.693 -9.910 1.00 90.94 78 THR A O 1
ATOM 614 N N . GLN A 1 79 ? 7.831 10.456 -8.789 1.00 89.69 79 GLN A N 1
ATOM 615 C CA . GLN A 1 79 ? 7.103 9.991 -9.970 1.00 89.69 79 GLN A CA 1
ATOM 616 C C . GLN A 1 79 ? 6.355 11.113 -10.709 1.00 89.69 79 GLN A C 1
ATOM 618 O O . GLN A 1 79 ? 6.110 10.982 -11.905 1.00 89.69 79 GLN A O 1
ATOM 623 N N . LEU A 1 80 ? 5.998 12.196 -10.008 1.00 89.12 80 LEU A N 1
ATOM 624 C CA . LEU A 1 80 ? 5.327 13.372 -10.571 1.00 89.12 80 LEU A CA 1
ATOM 625 C C . LEU A 1 80 ? 6.323 14.407 -11.095 1.00 89.12 80 LEU A C 1
ATOM 627 O O . LEU A 1 80 ? 6.065 15.072 -12.094 1.00 89.12 80 LEU A O 1
ATOM 631 N 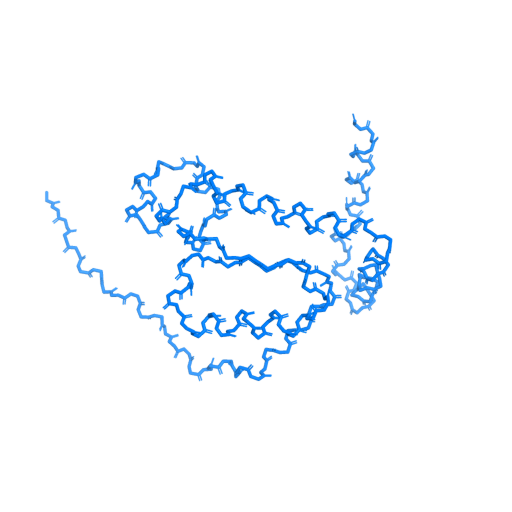N . LEU A 1 81 ? 7.446 14.562 -10.394 1.00 92.06 81 LEU A N 1
ATOM 632 C CA . LEU A 1 81 ? 8.366 15.678 -10.605 1.00 92.06 81 LEU A CA 1
ATOM 633 C C . LEU A 1 81 ? 9.437 15.397 -11.663 1.00 92.06 81 LEU A C 1
ATOM 635 O O . LEU A 1 81 ? 9.989 16.334 -12.239 1.00 92.06 81 LEU A O 1
ATOM 639 N N . LEU A 1 82 ? 9.762 14.126 -11.917 1.00 94.62 82 LEU A N 1
ATOM 640 C CA . LEU A 1 82 ? 10.860 13.749 -12.805 1.00 94.62 82 LEU A CA 1
ATOM 641 C C . LEU A 1 82 ? 10.366 13.061 -14.086 1.00 94.62 82 LEU A C 1
ATOM 643 O O . LEU A 1 82 ? 9.416 12.279 -14.051 1.00 94.62 82 LEU A O 1
ATOM 647 N N . PRO A 1 83 ? 11.042 13.272 -15.233 1.00 94.19 83 PRO A N 1
ATOM 648 C CA . PRO A 1 83 ? 10.690 12.587 -16.470 1.00 94.19 83 PRO A CA 1
ATOM 649 C C . PRO A 1 83 ? 10.773 11.061 -16.332 1.00 94.19 83 PRO A C 1
ATOM 651 O O . PRO A 1 83 ? 11.788 10.520 -15.885 1.00 94.19 83 PRO A O 1
ATOM 654 N N . ALA A 1 84 ? 9.755 10.352 -16.831 1.00 92.38 84 ALA A N 1
ATOM 655 C CA . ALA A 1 84 ? 9.656 8.890 -16.754 1.00 92.38 84 ALA A CA 1
ATOM 656 C C . ALA A 1 84 ? 10.907 8.159 -17.274 1.00 92.38 84 ALA A C 1
ATOM 658 O O . ALA A 1 84 ? 11.336 7.161 -16.699 1.00 92.38 84 ALA A O 1
ATOM 659 N N . LYS A 1 85 ? 11.536 8.671 -18.342 1.00 93.94 85 LYS A N 1
ATOM 660 C CA . LYS A 1 85 ? 12.773 8.095 -18.892 1.00 93.94 85 LYS A CA 1
ATOM 661 C C . LYS A 1 85 ? 13.915 8.108 -17.871 1.00 93.94 85 LYS A C 1
ATOM 663 O O . LYS A 1 85 ? 14.619 7.110 -17.755 1.00 93.94 85 LYS A O 1
ATOM 668 N N . LEU A 1 86 ? 14.089 9.208 -17.134 1.00 95.31 86 LEU A N 1
ATOM 669 C CA . LEU A 1 86 ? 15.132 9.330 -16.114 1.00 95.31 86 LEU A CA 1
ATOM 670 C C . LEU A 1 86 ? 14.847 8.398 -14.934 1.00 95.31 86 LEU A C 1
ATOM 672 O O . LEU A 1 86 ? 15.734 7.668 -14.505 1.00 95.31 86 LEU A O 1
ATOM 676 N N . LEU A 1 87 ? 13.596 8.365 -14.471 1.00 94.50 87 LEU A N 1
ATOM 677 C CA . LEU A 1 87 ? 13.180 7.487 -13.377 1.00 94.50 87 LEU A CA 1
ATOM 678 C C . LEU A 1 87 ? 13.377 6.004 -13.714 1.00 94.50 87 LEU A C 1
ATOM 680 O O . LEU A 1 87 ? 13.861 5.247 -12.877 1.00 94.50 87 LEU A O 1
ATOM 684 N N . ARG A 1 88 ? 13.055 5.585 -14.945 1.00 94.25 88 ARG A N 1
ATOM 685 C CA . ARG A 1 88 ? 13.282 4.207 -15.414 1.00 94.25 88 ARG A CA 1
ATOM 686 C C . ARG A 1 88 ? 14.768 3.869 -15.494 1.00 94.25 88 ARG A C 1
ATOM 688 O O . ARG A 1 88 ? 15.159 2.786 -15.074 1.00 94.25 88 ARG A O 1
ATOM 695 N N . LEU A 1 89 ? 15.599 4.794 -15.982 1.00 94.56 89 LEU A N 1
ATOM 696 C CA . LEU A 1 89 ? 17.057 4.618 -16.004 1.00 94.56 89 LEU A CA 1
ATOM 697 C C . LEU A 1 89 ? 17.647 4.504 -14.591 1.00 94.56 89 LEU A C 1
ATOM 699 O O . LEU A 1 89 ? 18.561 3.715 -14.382 1.00 94.56 89 LEU A O 1
ATOM 703 N N . ALA A 1 90 ? 17.104 5.248 -13.627 1.00 94.38 90 ALA A N 1
ATOM 704 C CA . ALA A 1 90 ? 17.511 5.198 -12.224 1.00 94.38 90 ALA A CA 1
ATOM 705 C C . ALA A 1 90 ? 16.920 4.004 -11.444 1.00 94.38 90 ALA A C 1
ATOM 707 O O . ALA A 1 90 ? 17.181 3.873 -10.251 1.00 94.38 90 ALA A O 1
ATOM 708 N N . GLY A 1 91 ? 16.091 3.159 -12.072 1.00 91.81 91 GLY A N 1
ATOM 709 C CA . GLY A 1 91 ? 15.395 2.056 -11.394 1.00 91.81 91 GLY A CA 1
ATOM 710 C C . GLY A 1 91 ? 14.292 2.503 -10.425 1.00 91.81 91 GLY A C 1
ATOM 711 O O . GLY A 1 91 ? 13.758 1.689 -9.681 1.00 91.81 91 GLY A O 1
ATOM 712 N N . MET A 1 92 ? 13.922 3.785 -10.439 1.00 93.12 92 MET A N 1
ATOM 713 C CA . MET A 1 92 ? 12.894 4.370 -9.573 1.00 93.12 92 MET A CA 1
ATOM 714 C C . MET A 1 92 ? 11.486 4.278 -10.171 1.00 93.12 92 MET A C 1
ATOM 716 O O . MET A 1 92 ? 10.511 4.591 -9.495 1.00 93.12 92 MET A O 1
ATOM 720 N N . MET A 1 93 ? 11.347 3.868 -11.431 1.00 94.25 93 MET A N 1
ATOM 721 C CA . MET A 1 93 ? 10.057 3.605 -12.069 1.00 94.25 93 MET A CA 1
ATOM 722 C C . MET A 1 93 ? 10.105 2.250 -12.772 1.00 94.25 93 MET A C 1
ATOM 724 O O . MET A 1 93 ? 11.052 1.951 -13.498 1.00 94.25 93 MET A O 1
ATOM 728 N N . GLY A 1 94 ? 9.072 1.437 -12.553 1.00 92.56 94 GLY A N 1
ATOM 729 C CA . GLY A 1 94 ? 8.950 0.125 -13.176 1.00 92.56 94 GLY A CA 1
ATOM 730 C C . GLY A 1 94 ? 8.428 0.187 -14.611 1.00 92.56 94 GLY A C 1
ATOM 731 O O . GLY A 1 94 ? 8.342 1.243 -15.237 1.00 92.56 94 GLY A O 1
ATOM 732 N N . ALA A 1 95 ? 8.070 -0.977 -15.153 1.00 92.50 95 ALA A N 1
ATOM 733 C CA . ALA A 1 95 ? 7.526 -1.076 -16.506 1.00 92.50 95 ALA A CA 1
ATOM 734 C C . ALA A 1 95 ? 6.128 -0.445 -16.638 1.00 92.50 95 ALA A C 1
ATOM 736 O O . ALA A 1 95 ? 5.775 0.018 -17.726 1.00 92.50 95 ALA A O 1
ATOM 737 N N . GLY A 1 96 ? 5.364 -0.418 -15.541 1.00 88.50 96 GLY A N 1
ATOM 738 C CA . GLY A 1 96 ? 4.002 0.101 -15.485 1.00 88.50 96 GLY A CA 1
ATOM 739 C C . GLY A 1 96 ? 3.917 1.600 -15.759 1.00 88.50 96 GLY A C 1
ATOM 740 O O . GLY A 1 96 ? 4.886 2.346 -15.606 1.00 88.50 96 GLY A O 1
ATOM 741 N N . ASP A 1 97 ? 2.735 2.028 -16.184 1.00 87.44 97 ASP A N 1
ATOM 742 C CA . ASP A 1 97 ? 2.388 3.439 -16.290 1.00 87.44 97 ASP A CA 1
ATOM 743 C C . ASP A 1 97 ? 2.151 4.034 -14.892 1.00 87.44 97 ASP A C 1
ATOM 745 O O . ASP A 1 97 ? 1.533 3.402 -14.029 1.00 87.44 97 ASP A O 1
ATOM 749 N N . TYR A 1 98 ? 2.662 5.247 -14.668 1.00 87.56 98 TYR A N 1
ATOM 750 C CA . TYR A 1 98 ? 2.509 5.936 -13.390 1.00 87.56 98 TYR A CA 1
ATOM 751 C C . TYR A 1 98 ? 1.035 6.188 -13.078 1.00 87.56 98 TYR A C 1
ATOM 753 O O . TYR A 1 98 ? 0.592 5.901 -11.965 1.00 87.56 98 TYR A O 1
ATOM 761 N N . GLU A 1 99 ? 0.269 6.666 -14.059 1.00 89.56 99 GLU A N 1
ATOM 762 C CA . GLU A 1 99 ? -1.132 7.014 -13.844 1.00 89.56 99 GLU A CA 1
ATOM 763 C C . GLU A 1 99 ? -1.962 5.766 -13.517 1.00 89.56 99 GLU A C 1
ATOM 765 O O . GLU A 1 99 ? -2.740 5.773 -12.561 1.00 89.56 99 GLU A O 1
ATOM 770 N N . GLY A 1 100 ? -1.719 4.647 -14.201 1.00 90.12 100 GLY A N 1
ATOM 771 C CA . GLY A 1 100 ? -2.313 3.352 -13.862 1.00 90.12 100 GLY A CA 1
ATOM 772 C C . GLY A 1 100 ? -1.991 2.889 -12.434 1.00 90.12 100 GLY A C 1
ATOM 773 O O . GLY A 1 100 ? -2.891 2.481 -11.692 1.00 90.12 100 GLY A O 1
ATOM 774 N N . ASN A 1 101 ? -0.729 2.999 -12.007 1.00 91.94 101 ASN A N 1
ATOM 775 C CA . ASN A 1 101 ? -0.311 2.642 -10.645 1.00 91.94 101 ASN A CA 1
ATOM 776 C C . ASN A 1 101 ? -0.941 3.567 -9.589 1.00 91.94 101 ASN A C 1
ATOM 778 O O . ASN A 1 101 ? -1.368 3.105 -8.522 1.00 91.94 101 ASN A O 1
ATOM 782 N N . ARG A 1 102 ? -1.043 4.865 -9.893 1.00 91.19 102 ARG A N 1
ATOM 783 C CA . ARG A 1 102 ? -1.694 5.868 -9.045 1.00 91.19 102 ARG A CA 1
ATOM 784 C C . ARG A 1 102 ? -3.181 5.567 -8.900 1.00 91.19 102 ARG A C 1
ATOM 786 O O . ARG A 1 102 ? -3.676 5.508 -7.780 1.00 91.19 102 ARG A O 1
ATOM 793 N N . GLN A 1 103 ? -3.884 5.288 -9.995 1.00 91.81 103 GLN A N 1
ATOM 794 C CA . GLN A 1 103 ? -5.303 4.926 -9.966 1.00 91.81 103 GLN A CA 1
ATOM 795 C C . GLN A 1 103 ? -5.558 3.633 -9.188 1.00 91.81 103 GLN A C 1
ATOM 797 O O . GLN A 1 103 ? -6.530 3.557 -8.438 1.00 91.81 103 GLN A O 1
ATOM 802 N N . ALA A 1 104 ? -4.695 2.623 -9.332 1.00 90.69 104 ALA A N 1
ATOM 803 C CA . ALA A 1 104 ? -4.786 1.401 -8.536 1.00 90.69 104 ALA A CA 1
ATOM 804 C C . ALA A 1 104 ? -4.634 1.698 -7.035 1.00 90.69 104 ALA A C 1
ATOM 806 O O . ALA A 1 104 ? -5.431 1.218 -6.231 1.00 90.69 104 ALA A O 1
ATOM 807 N N . THR A 1 105 ? -3.662 2.542 -6.678 1.00 92.31 105 THR A N 1
ATOM 808 C CA . THR A 1 105 ? -3.436 2.997 -5.298 1.00 92.31 105 THR A CA 1
ATOM 809 C C . THR A 1 105 ? -4.656 3.750 -4.760 1.00 92.31 105 THR A C 1
ATOM 811 O O . THR A 1 105 ? -5.176 3.394 -3.705 1.00 92.31 105 THR A O 1
ATOM 814 N N . VAL A 1 106 ? -5.178 4.723 -5.515 1.00 93.00 106 VAL A N 1
ATOM 815 C CA . VAL A 1 106 ? -6.374 5.495 -5.141 1.00 93.00 106 VAL A CA 1
ATOM 816 C C . VAL A 1 106 ? -7.567 4.573 -4.917 1.00 93.00 106 VAL A C 1
ATOM 818 O O . VAL A 1 106 ? -8.207 4.682 -3.883 1.00 93.00 106 VAL A O 1
ATOM 821 N N . LYS A 1 107 ? -7.828 3.612 -5.812 1.00 92.19 107 LYS A N 1
ATOM 822 C CA . LYS A 1 107 ? -8.936 2.652 -5.647 1.00 92.19 107 LYS A CA 1
ATOM 823 C C . LYS A 1 107 ? -8.824 1.852 -4.350 1.00 92.19 107 LYS A C 1
ATOM 825 O O . LYS A 1 107 ? -9.830 1.625 -3.686 1.00 92.19 107 LYS A O 1
ATOM 830 N N . VAL A 1 108 ? -7.618 1.429 -3.978 1.00 92.25 108 VAL A N 1
ATOM 831 C CA . VAL A 1 108 ? -7.398 0.683 -2.730 1.00 92.25 108 VAL A CA 1
ATOM 832 C C . VAL A 1 108 ? -7.631 1.564 -1.510 1.00 92.25 108 VAL A C 1
ATOM 834 O O . VAL A 1 108 ? -8.287 1.125 -0.567 1.00 92.25 108 VAL A O 1
ATOM 837 N N . LEU A 1 109 ? -7.153 2.808 -1.546 1.00 92.19 109 LEU A N 1
ATOM 838 C CA . LEU A 1 109 ? -7.408 3.781 -0.486 1.00 92.19 109 LEU A CA 1
ATOM 839 C C . LEU A 1 109 ? -8.897 4.130 -0.385 1.00 92.19 109 LEU A C 1
ATOM 841 O O . LEU A 1 109 ? -9.424 4.191 0.718 1.00 92.19 109 LEU A O 1
ATOM 845 N N . SER A 1 110 ? -9.606 4.273 -1.506 1.00 92.06 110 SER A N 1
ATOM 846 C CA . SER A 1 110 ? -11.057 4.484 -1.515 1.00 92.06 110 SER A CA 1
ATOM 847 C C . SER A 1 110 ? -11.791 3.337 -0.825 1.00 92.06 110 SER A C 1
ATOM 849 O O . SER A 1 110 ? -12.591 3.591 0.069 1.00 92.06 110 SER A O 1
ATOM 851 N N . VAL A 1 111 ? -11.462 2.080 -1.150 1.00 88.19 111 VAL A N 1
ATOM 852 C CA . VAL A 1 111 ? -12.051 0.906 -0.477 1.00 88.19 111 VAL A CA 1
ATOM 853 C C . VAL A 1 111 ? -11.731 0.904 1.018 1.00 88.19 111 VAL A C 1
ATOM 855 O O . VAL A 1 111 ? -12.604 0.592 1.830 1.00 88.19 111 VAL A O 1
ATOM 858 N N . LEU A 1 112 ? -10.499 1.255 1.402 1.00 90.50 112 LEU A N 1
ATOM 859 C CA . LEU A 1 112 ? -10.114 1.378 2.807 1.00 90.50 112 LEU A CA 1
ATOM 860 C C . LEU A 1 112 ? -10.981 2.426 3.518 1.00 90.50 112 LEU A C 1
ATOM 862 O O . LEU A 1 112 ? -11.623 2.099 4.513 1.00 90.50 112 LEU A O 1
ATOM 866 N N . PHE A 1 113 ? -11.068 3.643 2.981 1.00 90.25 113 PHE A N 1
ATOM 867 C CA . PHE A 1 113 ? -11.833 4.735 3.583 1.00 90.25 113 PHE A CA 1
ATOM 868 C C . PHE A 1 113 ? -13.340 4.465 3.624 1.00 90.25 113 PHE A C 1
ATOM 870 O O . PHE A 1 113 ? -13.985 4.760 4.626 1.00 90.25 113 PHE A O 1
ATOM 877 N N . GLU A 1 114 ? -13.916 3.857 2.587 1.00 89.88 114 GLU A N 1
ATOM 878 C CA . GLU A 1 114 ? -15.325 3.449 2.588 1.00 89.88 114 GLU A CA 1
ATOM 879 C C . GLU A 1 114 ? -15.631 2.434 3.693 1.00 89.88 114 GLU A C 1
ATOM 881 O O . GLU A 1 114 ? -16.681 2.504 4.331 1.00 89.88 114 GLU A O 1
ATOM 886 N N . ASN A 1 115 ? -14.713 1.500 3.955 1.00 86.88 115 ASN A N 1
ATOM 887 C CA . ASN A 1 115 ? -14.871 0.551 5.052 1.00 86.88 115 ASN A CA 1
ATOM 888 C C . ASN A 1 115 ? -14.641 1.208 6.416 1.00 86.88 115 ASN A C 1
ATOM 890 O O . ASN A 1 115 ? -15.398 0.925 7.339 1.00 86.88 115 ASN A O 1
ATOM 894 N N . LEU A 1 116 ? -13.673 2.120 6.534 1.00 87.81 116 LEU A N 1
ATOM 895 C CA . LEU A 1 116 ? -13.443 2.887 7.761 1.00 87.81 116 LEU A CA 1
ATOM 896 C C . LEU A 1 116 ? -14.623 3.794 8.127 1.00 87.81 116 LEU A C 1
ATOM 898 O O . LEU A 1 116 ? -14.794 4.099 9.297 1.00 87.81 116 LEU A O 1
ATOM 902 N N . ARG A 1 117 ? -15.470 4.188 7.169 1.00 88.94 117 ARG A N 1
ATOM 903 C CA . ARG A 1 117 ? -16.711 4.943 7.428 1.00 88.94 117 ARG A CA 1
ATOM 904 C C . ARG A 1 117 ? -17.859 4.094 7.983 1.00 88.94 117 ARG A C 1
ATOM 906 O O . ARG A 1 117 ? -18.885 4.648 8.370 1.00 88.94 117 ARG A O 1
ATOM 913 N N . LYS A 1 118 ? -17.745 2.762 8.002 1.00 89.19 118 LYS A N 1
ATOM 914 C CA . LYS A 1 118 ? -18.805 1.895 8.539 1.00 89.19 118 LYS A CA 1
ATOM 915 C C . LYS A 1 118 ? -18.841 2.008 10.068 1.00 89.19 118 LYS A C 1
ATOM 917 O O . LYS A 1 118 ? -17.786 1.856 10.684 1.00 89.19 118 LYS A O 1
ATOM 922 N N . PRO A 1 119 ? -20.022 2.149 10.702 1.00 88.62 119 PRO A N 1
ATOM 923 C CA . PRO A 1 119 ? -20.116 2.323 12.155 1.00 88.62 119 PRO A CA 1
ATOM 924 C C . PRO A 1 119 ? -19.427 1.219 12.967 1.00 88.62 119 PRO A C 1
ATOM 926 O O . PRO A 1 119 ? -18.774 1.495 13.968 1.00 88.62 119 PRO A O 1
ATOM 929 N N . SER A 1 120 ? -19.521 -0.036 12.512 1.00 86.12 120 SER A N 1
ATOM 930 C CA . SER A 1 120 ? -18.855 -1.168 13.163 1.00 86.12 120 SER A CA 1
ATOM 931 C C . SER A 1 120 ? -17.334 -1.026 13.152 1.00 86.12 120 SER A C 1
ATOM 933 O O . SER A 1 120 ? -16.677 -1.312 14.142 1.00 86.12 120 SER A O 1
ATOM 935 N N . THR A 1 121 ? -16.780 -0.550 12.040 1.00 86.00 121 THR A N 1
ATOM 936 C CA . THR A 1 121 ? -15.339 -0.384 11.858 1.00 86.00 121 THR A CA 1
ATOM 937 C C . THR A 1 121 ? -14.814 0.834 12.618 1.00 86.00 121 THR A C 1
ATOM 939 O O . THR A 1 121 ? -13.749 0.752 13.222 1.00 86.00 121 THR A O 1
ATOM 942 N N . GLN A 1 122 ? -15.575 1.931 12.655 1.00 83.69 122 GLN A N 1
ATOM 943 C CA . GLN A 1 122 ? -15.233 3.111 13.458 1.00 83.69 122 GLN A CA 1
ATOM 944 C C . GLN A 1 122 ? -15.163 2.784 14.948 1.00 83.69 122 GLN A C 1
ATOM 946 O O . GLN A 1 122 ? -14.214 3.185 15.612 1.00 83.69 122 GLN A O 1
ATOM 951 N N . ALA A 1 123 ? -16.125 2.013 15.466 1.00 82.06 123 ALA A N 1
ATOM 952 C CA . ALA A 1 123 ? -16.129 1.606 16.868 1.00 82.06 123 ALA A CA 1
ATOM 953 C C . ALA A 1 123 ? -14.895 0.764 17.237 1.00 82.06 123 ALA A C 1
ATOM 955 O O . ALA A 1 123 ? -14.357 0.910 18.334 1.00 82.06 123 ALA A O 1
ATOM 956 N N . ASP A 1 124 ? -14.437 -0.103 16.332 1.00 80.44 124 ASP A N 1
ATOM 957 C CA . ASP A 1 124 ? -13.230 -0.903 16.545 1.00 80.44 124 ASP A CA 1
ATOM 958 C C . ASP A 1 124 ? -11.964 -0.033 16.527 1.00 80.44 124 ASP A C 1
ATOM 960 O O . ASP A 1 124 ? -11.121 -0.173 17.410 1.00 80.44 124 ASP A O 1
ATOM 964 N N . VAL A 1 125 ? -11.852 0.904 15.577 1.00 81.19 125 VAL A N 1
ATOM 965 C CA . VAL A 1 125 ? -10.726 1.856 15.511 1.00 81.19 125 VAL A CA 1
ATOM 966 C C . VAL A 1 125 ? -10.681 2.741 16.753 1.00 81.19 125 VAL A C 1
ATOM 968 O O . VAL A 1 125 ? -9.623 2.877 17.359 1.00 81.19 125 VAL A O 1
ATOM 971 N N . GLN A 1 126 ? -11.822 3.287 17.174 1.00 79.31 126 GLN A N 1
ATOM 972 C CA . GLN A 1 126 ? -11.909 4.165 18.338 1.00 79.31 126 GLN A CA 1
ATOM 973 C C . GLN A 1 126 ? -11.422 3.468 19.615 1.00 79.31 126 GLN A C 1
ATOM 975 O O . GLN A 1 126 ? -10.614 4.032 20.345 1.00 79.31 126 GLN A O 1
ATOM 980 N N . LYS A 1 127 ? -11.824 2.211 19.849 1.00 83.56 127 LYS A N 1
ATOM 981 C CA . LYS A 1 127 ? -11.338 1.419 20.996 1.00 83.56 127 LYS A CA 1
ATOM 982 C C . LYS A 1 127 ? -9.822 1.240 20.987 1.00 83.56 127 LYS A C 1
ATOM 984 O O . LYS A 1 127 ? -9.199 1.229 22.044 1.00 83.56 127 LYS A O 1
ATOM 989 N N . VAL A 1 128 ? -9.233 1.059 19.806 1.00 80.88 128 VAL A N 1
ATOM 990 C CA . VAL A 1 128 ? -7.780 0.915 19.659 1.00 80.88 128 VAL A CA 1
ATOM 991 C C . VAL A 1 128 ? -7.082 2.237 19.944 1.00 80.88 128 VAL A C 1
ATOM 993 O O . VAL A 1 128 ? -6.115 2.246 20.697 1.00 80.88 128 VAL A O 1
ATOM 996 N N . LEU A 1 129 ? -7.594 3.348 19.410 1.00 76.75 129 LEU A N 1
ATOM 997 C CA . LEU A 1 129 ? -7.055 4.681 19.685 1.00 76.75 129 LEU A CA 1
ATOM 998 C C . LEU A 1 129 ? -7.148 5.025 21.176 1.00 76.75 129 LEU A C 1
ATOM 1000 O O . LEU A 1 129 ? -6.165 5.475 21.753 1.00 76.75 129 LEU A O 1
ATOM 1004 N N . GLU A 1 130 ? -8.275 4.734 21.828 1.00 80.69 130 GLU A N 1
ATOM 1005 C CA . GLU A 1 130 ? -8.445 4.898 23.278 1.00 80.69 130 GLU A CA 1
ATOM 1006 C C . GLU A 1 130 ? -7.473 4.024 24.076 1.00 80.69 130 GLU A C 1
ATOM 1008 O O . GLU A 1 130 ? -6.910 4.462 25.077 1.00 80.69 130 GLU A O 1
ATOM 1013 N N . HIS A 1 131 ? -7.247 2.782 23.651 1.00 79.31 131 HIS A N 1
ATOM 1014 C CA . HIS A 1 131 ? -6.271 1.912 24.298 1.00 79.31 131 HIS A CA 1
ATOM 1015 C C . HIS A 1 131 ? -4.844 2.460 24.158 1.00 79.31 131 HIS A C 1
ATOM 1017 O O . HIS A 1 131 ? -4.158 2.597 25.169 1.00 79.31 131 HIS A O 1
ATOM 1023 N N . MET A 1 132 ? -4.435 2.856 22.947 1.00 75.38 132 MET A N 1
ATOM 1024 C CA . MET A 1 132 ? -3.127 3.469 22.683 1.00 75.38 132 MET A CA 1
ATOM 1025 C C . MET A 1 132 ? -2.934 4.769 23.473 1.00 75.38 132 MET A C 1
ATOM 1027 O O . MET A 1 132 ? -1.858 4.997 24.020 1.00 75.38 132 MET A O 1
ATOM 1031 N N . ALA A 1 133 ? -3.987 5.583 23.588 1.00 75.75 133 ALA A N 1
ATOM 1032 C CA . ALA A 1 133 ? -3.994 6.810 24.376 1.00 75.75 133 ALA A CA 1
ATOM 1033 C C . ALA A 1 133 ? -3.714 6.581 25.859 1.00 75.75 133 ALA A C 1
ATOM 1035 O O . ALA A 1 133 ? -3.029 7.372 26.504 1.00 75.75 133 ALA A O 1
ATOM 1036 N N . ASN A 1 134 ? -4.255 5.489 26.394 1.00 80.06 134 ASN A N 1
ATOM 1037 C CA . ASN A 1 134 ? -4.074 5.115 27.788 1.00 80.06 134 ASN A CA 1
ATOM 1038 C C . ASN A 1 134 ? -2.703 4.471 28.049 1.00 80.06 134 ASN A C 1
ATOM 1040 O O . ASN A 1 134 ? -2.182 4.605 29.155 1.00 80.06 134 ASN A O 1
ATOM 1044 N N . GLU A 1 135 ? -2.127 3.766 27.068 1.00 84.88 135 GLU A N 1
ATOM 1045 C CA . GLU A 1 135 ? -0.801 3.144 27.195 1.00 84.88 135 GLU A CA 1
ATOM 1046 C C . GLU A 1 135 ? 0.342 4.157 27.076 1.00 84.88 135 GLU A C 1
ATOM 1048 O O . GLU A 1 135 ? 1.319 4.066 27.822 1.00 84.88 135 GLU A O 1
ATOM 1053 N N . ASP A 1 136 ? 0.219 5.126 26.167 1.00 81.56 136 ASP A N 1
ATOM 1054 C CA . ASP A 1 136 ? 1.221 6.166 25.946 1.00 81.56 136 ASP A CA 1
ATOM 1055 C C . ASP A 1 136 ? 0.548 7.517 25.641 1.00 81.56 136 ASP A C 1
ATOM 1057 O O . ASP A 1 136 ? 0.281 7.844 24.477 1.00 81.56 136 ASP A O 1
ATOM 1061 N N . PRO A 1 137 ? 0.290 8.336 26.679 1.00 73.25 137 PRO A N 1
ATOM 1062 C CA . PRO A 1 137 ? -0.362 9.633 26.523 1.00 73.25 137 PRO A CA 1
ATOM 1063 C C . PRO A 1 137 ? 0.383 10.599 25.590 1.00 73.25 137 PRO A C 1
ATOM 1065 O O . PRO A 1 137 ? -0.243 11.507 25.044 1.00 73.25 137 PRO A O 1
ATOM 1068 N N . GLN A 1 138 ? 1.694 10.411 25.367 1.00 73.19 138 GLN A N 1
ATOM 1069 C CA . GLN A 1 138 ? 2.479 11.271 24.471 1.00 73.19 138 GLN A CA 1
ATOM 1070 C C . GLN A 1 138 ? 2.172 11.014 22.987 1.00 73.19 138 GLN A C 1
ATOM 1072 O O . GLN A 1 138 ? 2.338 11.916 22.170 1.00 73.19 138 GLN A O 1
ATOM 1077 N N . ASN A 1 139 ? 1.644 9.838 22.621 1.00 59.72 139 ASN A N 1
ATOM 1078 C CA . ASN A 1 139 ? 1.202 9.563 21.247 1.00 59.72 139 ASN A CA 1
ATOM 1079 C C . ASN A 1 139 ? -0.134 10.244 20.888 1.00 59.72 139 ASN A C 1
ATOM 1081 O O . ASN A 1 139 ? -0.510 10.259 19.716 1.00 59.72 139 ASN A O 1
ATOM 1085 N N . CYS A 1 140 ? -0.858 10.812 21.861 1.00 50.53 140 CYS A N 1
ATOM 1086 C CA . CYS A 1 140 ? -2.171 11.427 21.636 1.00 50.53 140 CYS A CA 1
ATOM 1087 C C . CYS A 1 140 ? -2.151 12.891 21.217 1.00 50.53 140 CYS A C 1
ATOM 1089 O O . CYS A 1 140 ? -3.170 13.375 20.723 1.00 50.53 140 CYS A O 1
ATOM 1091 N N . GLU A 1 141 ? -1.027 13.595 21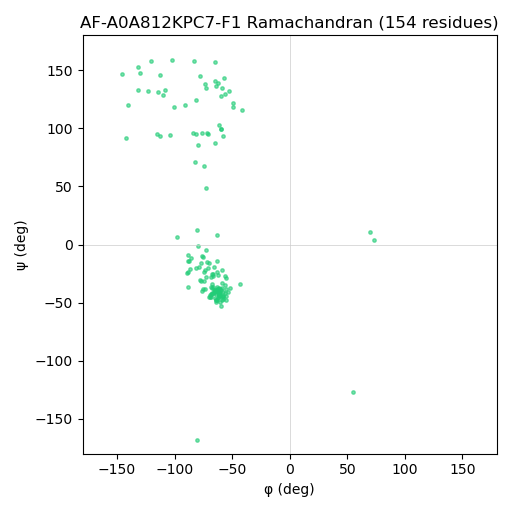.358 1.00 55.38 141 GLU A N 1
ATOM 1092 C CA . GLU A 1 141 ? -0.947 14.998 20.931 1.00 55.38 141 GLU A CA 1
ATOM 1093 C C . GLU A 1 141 ? -1.161 15.152 19.413 1.00 55.38 141 GLU A C 1
ATOM 1095 O O . GLU A 1 141 ? -1.702 16.162 18.977 1.00 55.38 141 GLU A O 1
ATOM 1100 N N . LEU A 1 142 ? -0.854 14.120 18.612 1.00 50.62 142 LEU A N 1
ATOM 1101 C CA . LEU A 1 142 ? -1.114 14.099 17.165 1.00 50.62 142 LEU A CA 1
ATOM 1102 C C . LEU A 1 142 ? -2.598 13.904 16.796 1.00 50.62 142 LEU A C 1
ATOM 1104 O O . LEU A 1 142 ? -2.996 14.288 15.702 1.00 50.62 142 LEU A O 1
ATOM 1108 N N . LEU A 1 143 ? -3.420 13.319 17.678 1.00 48.91 143 LEU A N 1
ATOM 1109 C CA . LEU A 1 143 ? -4.834 13.018 17.394 1.00 48.91 143 LEU A CA 1
ATOM 1110 C C . LEU A 1 143 ? -5.773 14.185 17.733 1.00 48.91 143 LEU A C 1
ATOM 1112 O O . LEU A 1 143 ? -6.865 14.282 17.176 1.00 48.91 143 LEU A O 1
ATOM 1116 N N . ALA A 1 144 ? -5.362 15.084 18.633 1.00 49.62 144 ALA A N 1
ATOM 1117 C CA . ALA A 1 144 ? -6.166 16.245 19.013 1.00 49.62 144 ALA A CA 1
ATOM 1118 C C . ALA A 1 144 ? -6.323 17.263 17.864 1.00 49.62 144 ALA A C 1
ATOM 1120 O O . ALA A 1 144 ? -7.330 17.968 17.814 1.00 49.62 144 ALA A O 1
ATOM 1121 N N . ASP A 1 145 ? -5.373 17.295 16.925 1.00 55.59 145 ASP A N 1
ATOM 1122 C CA . ASP A 1 145 ? -5.371 18.217 15.781 1.00 55.59 145 ASP A CA 1
ATOM 1123 C C . ASP A 1 145 ? -6.275 17.734 14.621 1.00 55.59 145 ASP A C 1
ATOM 1125 O O . ASP A 1 145 ? -6.756 18.522 13.809 1.00 55.59 145 ASP A O 1
ATOM 1129 N N . GLU A 1 146 ? -6.606 16.436 14.558 1.00 53.28 146 GLU A N 1
ATOM 1130 C CA . GLU A 1 146 ? -7.482 15.894 13.504 1.00 53.28 146 GLU A CA 1
ATOM 1131 C C . GLU A 1 146 ? -8.956 16.289 13.685 1.00 53.28 146 GLU A C 1
ATOM 1133 O O . GLU A 1 146 ? -9.676 16.429 12.695 1.00 53.28 146 GLU A O 1
ATOM 1138 N N . ASN A 1 147 ? -9.411 16.528 14.923 1.00 56.81 147 ASN A N 1
ATOM 1139 C CA . ASN A 1 147 ? -10.755 17.067 15.169 1.00 56.81 147 ASN A CA 1
ATOM 1140 C C . ASN A 1 147 ? -10.883 18.504 14.648 1.00 56.81 147 ASN A C 1
ATOM 1142 O O . ASN A 1 147 ? -11.911 18.839 14.067 1.00 56.81 147 ASN A O 1
ATOM 1146 N N . ALA A 1 148 ? -9.826 19.315 14.767 1.00 58.56 148 ALA A N 1
ATOM 1147 C CA . ALA A 1 148 ? -9.793 20.652 14.180 1.00 58.56 148 ALA A CA 1
ATOM 1148 C C . ALA A 1 148 ? -9.858 20.587 12.643 1.00 58.56 148 ALA A C 1
ATOM 1150 O O . ALA A 1 148 ? -10.642 21.306 12.025 1.00 58.56 148 ALA A O 1
ATOM 1151 N N . LEU A 1 149 ? -9.126 19.655 12.019 1.00 49.09 149 LEU A N 1
ATOM 1152 C CA . LEU A 1 149 ? -9.160 19.457 10.565 1.00 49.09 149 LEU A CA 1
ATOM 1153 C C . LEU A 1 149 ? -10.519 18.924 10.064 1.00 49.09 149 LEU A C 1
ATOM 1155 O O . LEU A 1 149 ? -10.989 19.307 8.991 1.00 49.09 149 LEU A O 1
ATOM 1159 N N . ALA A 1 150 ? -11.172 18.041 10.825 1.00 55.00 150 ALA A N 1
ATOM 1160 C CA . ALA A 1 150 ? -12.506 17.536 10.502 1.00 55.00 150 ALA A CA 1
ATOM 1161 C C . ALA A 1 150 ? -13.585 18.625 10.623 1.00 55.00 150 ALA A C 1
ATOM 1163 O O . ALA A 1 150 ? -14.508 18.654 9.806 1.00 55.00 150 ALA A O 1
ATOM 1164 N N . GLU A 1 151 ? -13.459 19.523 11.602 1.00 66.56 151 GLU A N 1
ATOM 1165 C CA . GLU A 1 151 ? -14.315 20.705 11.747 1.00 66.56 151 GLU A CA 1
ATOM 1166 C C . GLU A 1 151 ? -14.087 21.711 10.606 1.00 66.56 151 GLU A C 1
ATOM 1168 O O . GLU A 1 151 ? -15.058 22.193 10.019 1.00 66.56 151 GLU A O 1
ATOM 1173 N N . GLU A 1 152 ? -12.836 21.960 10.203 1.00 63.59 152 GLU A N 1
ATOM 1174 C CA . GLU A 1 152 ? -12.512 22.815 9.049 1.00 63.59 152 GLU A CA 1
ATOM 1175 C C . GLU A 1 152 ? -13.072 22.263 7.728 1.00 63.59 152 GLU A C 1
ATOM 1177 O O . GLU A 1 152 ? -13.638 23.013 6.932 1.00 63.59 152 GLU A O 1
ATOM 1182 N N . LEU A 1 153 ? -12.980 20.949 7.500 1.00 52.62 153 LEU A N 1
ATOM 1183 C CA . LEU A 1 153 ? -13.515 20.300 6.295 1.00 52.62 153 LEU A CA 1
ATOM 1184 C C . LEU A 1 153 ? -15.049 20.246 6.248 1.00 52.62 153 LEU A C 1
ATOM 1186 O O . LEU A 1 153 ? -15.610 20.058 5.172 1.00 52.62 153 LEU A O 1
ATOM 1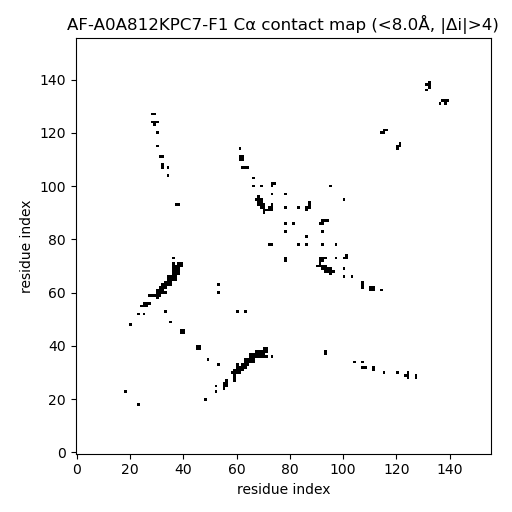190 N N . GLN A 1 154 ? -15.730 20.372 7.389 1.00 65.38 154 GLN A N 1
ATOM 1191 C CA . GLN A 1 154 ? -17.191 20.501 7.442 1.00 65.38 154 GLN A CA 1
ATOM 1192 C C . GLN A 1 154 ? -17.658 21.955 7.292 1.00 65.38 154 GLN A C 1
ATOM 1194 O O . GLN A 1 154 ? -18.817 22.184 6.942 1.00 65.38 154 GLN A O 1
ATOM 1199 N N . ALA A 1 155 ? -16.780 22.924 7.563 1.00 68.56 155 ALA A N 1
ATOM 1200 C CA . ALA A 1 155 ? -17.058 24.351 7.439 1.00 68.56 155 ALA A CA 1
ATOM 1201 C C . ALA A 1 155 ? -16.778 24.930 6.033 1.00 68.56 155 ALA A C 1
ATOM 1203 O O . ALA A 1 155 ? -17.225 26.046 5.754 1.00 68.56 155 ALA A O 1
ATOM 1204 N N . ALA A 1 156 ? -16.057 24.202 5.170 1.00 55.56 156 ALA A N 1
ATOM 1205 C CA . ALA A 1 156 ? -15.725 24.571 3.786 1.00 55.56 156 ALA A CA 1
ATOM 1206 C C . ALA A 1 156 ? -16.694 23.971 2.750 1.00 55.56 156 ALA A C 1
ATOM 1208 O O . ALA A 1 156 ? -16.998 24.680 1.761 1.00 55.56 156 ALA A O 1
#

Secondary structure (DSSP, 8-state):
---------------S----TTT-----SS-EEEEEETGGGG-HHHHHHHHHHHHHHGGGEEEEEEETT--TTTTSTHHHHS-HHHHHHTTSS-SS-HHHHHHHHHHHHHHHHHHHTSHHHHHHHHHHHHHHHHH-GGGGTTTHHHHHHHHHHHH-

pLDDT: mean 77.55, std 18.41, range [33.12, 95.31]

Sequence (156 aa):
MAVCGDIAPFRHPTRKESLRLEELSFKPQIPVALMVSGEWHGYPLIMRNTRKVRRAAGTQCLAAVHIPGSVHTWISETQLLLPAKLLRLAGMMGAGDYEGNRQATVKVLSVLFENLRKPSTQADVQKVLEHMANEDPQNCELLADENALAEELQAA

Foldseek 3Di:
DDPPDPPDPPPDPPPVPPVPLVNPLQAPLAADEAEAELVCVVPVVSVVSSVVNCVSPPPSHQYYDYQHFADPLLVPPCLVVDDPVVCVVVVNGGPDDSVSSVVVVVVRVVSVVVVCPDPVNVVSVVVVVVVVCVVDVVVCVVVVVVVVVVVVVVVD